Protein AF-A0A972L9B5-F1 (afdb_monomer)

Secondary structure (DSSP, 8-state):
-HHHHHHHHHHHHHTTEEEEEEEE-SS-EEEEEEESSTTHHHHHHHHHHHHHHHHHHHHHT--S-SSSSS-------HHHHHHHHHHHHHHHHHTTS-SSGGG-TTBSHHHHHTT---SSB-TT-THHHH-S-HHHHHHSPP-HHHHHHHHHHHHHS--

Sequence (159 aa):
FLQYKTWLKEYSKKFGLKIWAYCFMRNHVHFVCVPQSEDSLARTFNTLHMRYSQYFNRKKGAVGHLWQGRFFSCPLDEAHLYSAIRYVEKNPVSAKIVRSPENYKWSSAKGHIHKISDPVLSKDCYLTKRIEDWRGYLMEKEDERLVNDIRKNSLTGRP

Foldseek 3Di:
DVVLLVLLLVLLVVLAKAWAKKADDPQDIATDIDHPDPCSQVRSCVVSLVVVQVVVCVVVVHDDHPHPDDFADDDDDPVLSLLRRLCRQCVCCVVVVDVASLVRPRICLVCLQVVNDDSRHDPPNCVSVVCPHSRVSSVDDHDPVSSVVSVVCRVPNYD

Structure (mmCIF, N/CA/C/O backbone):
data_AF-A0A972L9B5-F1
#
_entry.id   AF-A0A972L9B5-F1
#
loop_
_atom_site.group_PDB
_atom_site.id
_atom_site.type_symbol
_atom_site.label_atom_id
_atom_site.label_alt_id
_atom_site.label_comp_id
_atom_site.label_asym_id
_atom_site.label_entity_id
_atom_site.label_seq_id
_atom_site.pdbx_PDB_ins_code
_atom_site.Cartn_x
_atom_site.Cartn_y
_atom_site.Cartn_z
_atom_site.occupancy
_atom_site.B_iso_or_equiv
_atom_site.auth_seq_id
_atom_site.auth_comp_id
_atom_site.auth_asym_id
_atom_site.auth_atom_id
_atom_site.pdbx_PDB_model_num
ATOM 1 N N . PHE A 1 1 ? -0.400 9.326 10.896 1.00 93.88 1 PHE A N 1
ATOM 2 C CA . PHE A 1 1 ? -0.512 7.963 10.348 1.00 93.88 1 PHE A CA 1
ATOM 3 C C . PHE A 1 1 ? 0.264 6.879 11.110 1.00 93.88 1 PHE A C 1
ATOM 5 O O . PHE A 1 1 ? 0.050 5.728 10.773 1.00 93.88 1 PHE A O 1
ATOM 12 N N . LEU A 1 2 ? 1.083 7.157 12.149 1.00 95.50 2 LEU A N 1
ATOM 13 C CA . LEU A 1 2 ? 1.772 6.080 12.904 1.00 95.50 2 LEU A CA 1
ATOM 14 C C . LEU A 1 2 ? 0.805 4.991 13.391 1.00 95.50 2 LEU A C 1
ATOM 16 O O . LEU A 1 2 ? 0.961 3.833 13.027 1.00 95.50 2 LEU A O 1
ATOM 20 N N . GLN A 1 3 ? -0.244 5.385 14.120 1.00 97.19 3 GLN A N 1
ATOM 21 C CA . GLN A 1 3 ? -1.255 4.448 14.617 1.00 97.19 3 GLN A CA 1
ATOM 22 C C . GLN A 1 3 ? -1.956 3.679 13.487 1.00 97.19 3 GLN A C 1
ATOM 24 O O . GLN A 1 3 ? -2.183 2.480 13.605 1.00 97.19 3 GLN A O 1
ATOM 29 N N . TYR A 1 4 ? -2.259 4.365 12.379 1.00 97.50 4 TYR A N 1
ATOM 30 C CA . TYR A 1 4 ? -2.861 3.746 11.199 1.00 97.50 4 TYR A CA 1
ATOM 31 C C . TYR A 1 4 ? -1.949 2.652 10.627 1.00 97.50 4 TYR A C 1
ATOM 33 O O . TYR A 1 4 ? -2.410 1.547 10.382 1.00 97.50 4 TYR A O 1
ATOM 41 N N . LYS A 1 5 ? -0.643 2.925 10.490 1.00 97.44 5 LYS A N 1
ATOM 42 C CA . LYS A 1 5 ? 0.348 1.953 10.005 1.00 97.44 5 LYS A CA 1
ATOM 43 C C . LYS A 1 5 ? 0.479 0.748 10.945 1.00 97.44 5 LYS A C 1
ATOM 45 O O . LYS A 1 5 ? 0.548 -0.384 10.472 1.00 97.44 5 LYS A O 1
ATOM 50 N N . THR A 1 6 ? 0.478 0.977 12.260 1.00 98.06 6 THR A N 1
ATOM 51 C CA . THR A 1 6 ? 0.514 -0.098 13.268 1.00 98.06 6 THR A CA 1
ATOM 52 C C . THR A 1 6 ? -0.682 -1.035 13.128 1.00 98.06 6 THR A C 1
ATOM 54 O O . THR A 1 6 ? -0.505 -2.248 13.049 1.00 98.06 6 THR A O 1
ATOM 57 N N . TRP A 1 7 ? -1.892 -0.485 13.037 1.00 98.50 7 TRP A N 1
ATOM 58 C CA . TRP A 1 7 ? -3.099 -1.295 12.880 1.00 98.50 7 TRP A CA 1
ATOM 59 C C . TRP A 1 7 ? -3.241 -1.911 11.498 1.00 98.50 7 TRP A C 1
ATOM 61 O O . TRP A 1 7 ? -3.760 -3.016 11.386 1.00 98.50 7 TRP A O 1
ATOM 71 N N . LEU A 1 8 ? -2.743 -1.252 10.452 1.00 98.44 8 LEU A N 1
ATOM 72 C CA . LEU A 1 8 ? -2.675 -1.846 9.124 1.00 98.44 8 LEU A CA 1
ATOM 73 C C . LEU A 1 8 ? -1.853 -3.132 9.164 1.00 98.44 8 LEU A C 1
ATOM 75 O O . LEU A 1 8 ? -2.347 -4.154 8.714 1.00 98.44 8 LEU A O 1
ATOM 79 N N . LYS A 1 9 ? -0.654 -3.102 9.761 1.00 98.25 9 LYS A N 1
ATOM 80 C CA . LYS A 1 9 ? 0.180 -4.299 9.952 1.00 98.25 9 LYS A CA 1
ATOM 81 C C . LYS A 1 9 ? -0.561 -5.401 10.714 1.00 98.25 9 LYS A C 1
ATOM 83 O O . LYS A 1 9 ? -0.491 -6.571 10.347 1.00 98.25 9 LYS A O 1
ATOM 88 N N . GLU A 1 10 ? -1.221 -5.038 11.810 1.00 98.56 10 GLU A N 1
ATOM 89 C CA . GLU A 1 10 ? -1.939 -5.988 12.662 1.00 98.56 10 GLU A CA 1
ATOM 90 C C . GLU A 1 10 ? -3.090 -6.661 11.905 1.00 98.56 10 GLU A C 1
ATOM 92 O O . GLU A 1 10 ? -3.173 -7.889 11.861 1.00 98.56 10 GLU A O 1
ATOM 97 N N . TYR A 1 11 ? -3.959 -5.869 11.276 1.00 98.62 11 TYR A N 1
ATOM 98 C CA . TYR A 1 11 ? -5.167 -6.369 10.625 1.00 98.62 11 TYR A CA 1
ATOM 99 C C . TYR A 1 11 ? -4.911 -6.956 9.241 1.00 98.62 11 TYR A C 1
ATOM 101 O O . TYR A 1 11 ? -5.646 -7.854 8.834 1.00 98.62 11 TYR A O 1
ATOM 109 N N . SER A 1 12 ? -3.871 -6.520 8.527 1.00 98.38 12 SER A N 1
ATOM 110 C CA . SER A 1 12 ? -3.461 -7.178 7.286 1.00 98.38 12 SER A CA 1
ATOM 111 C C . SER A 1 12 ? -2.970 -8.595 7.581 1.00 98.38 12 SER A C 1
ATOM 113 O O . SER A 1 12 ? -3.447 -9.550 6.977 1.00 98.38 12 SER A O 1
ATOM 115 N N . LYS A 1 13 ? -2.136 -8.771 8.616 1.00 98.19 13 LYS A N 1
ATOM 116 C CA . LYS A 1 13 ? -1.700 -10.098 9.069 1.00 98.19 13 LYS A CA 1
ATOM 117 C C . LYS A 1 13 ? -2.864 -10.943 9.588 1.00 98.19 13 LYS A C 1
ATOM 119 O O . LYS A 1 13 ? -2.967 -12.112 9.236 1.00 98.19 13 LYS A O 1
ATOM 124 N N . LYS A 1 14 ? -3.734 -10.369 10.426 1.00 98.50 14 LYS A N 1
ATOM 125 C CA . LYS A 1 14 ? -4.852 -11.090 11.058 1.00 98.50 14 LYS A CA 1
ATOM 126 C C . LYS A 1 14 ? -5.839 -11.676 10.045 1.00 98.50 14 LYS A C 1
ATOM 128 O O . LYS A 1 14 ? -6.393 -12.739 10.302 1.00 98.50 14 LYS A O 1
ATOM 133 N N . PHE A 1 15 ? -6.083 -10.976 8.940 1.00 98.62 15 PHE A N 1
ATOM 134 C CA . PHE A 1 15 ? -7.100 -11.356 7.956 1.00 98.62 15 PHE A CA 1
ATOM 135 C C . PHE A 1 15 ? -6.516 -11.810 6.611 1.00 98.62 15 PHE A C 1
ATOM 137 O O . PHE A 1 15 ? -7.259 -11.941 5.645 1.00 98.62 15 PHE A O 1
ATOM 144 N N . GLY A 1 16 ? -5.205 -12.062 6.545 1.00 98.31 16 GLY A N 1
ATOM 145 C CA . GLY A 1 16 ? -4.562 -12.619 5.355 1.00 98.31 16 GLY A CA 1
ATOM 146 C C . GLY A 1 16 ? -4.515 -11.662 4.163 1.00 98.31 16 GLY A C 1
ATOM 147 O O . GLY A 1 16 ? -4.758 -12.064 3.032 1.00 98.31 16 GLY A O 1
ATOM 148 N N . LEU A 1 17 ? -4.219 -10.382 4.391 1.00 98.62 17 LEU A N 1
ATOM 149 C CA . LEU A 1 17 ? -4.020 -9.403 3.326 1.00 98.62 17 LEU A CA 1
ATOM 150 C C . LEU A 1 17 ? -2.533 -9.074 3.185 1.00 98.62 17 LEU A C 1
ATOM 152 O O . LEU A 1 17 ? -1.931 -8.452 4.062 1.00 98.62 17 LEU A O 1
ATO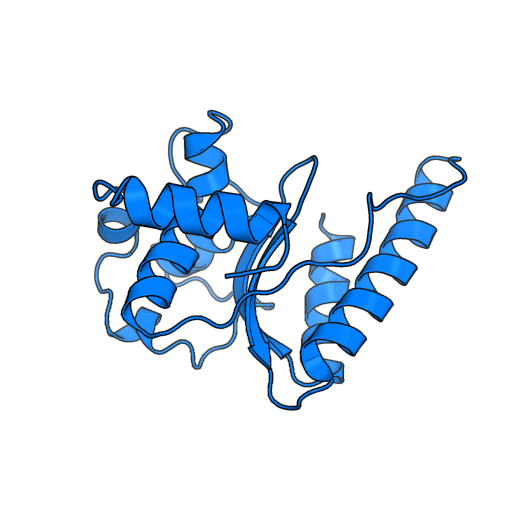M 156 N N . LYS A 1 18 ? -1.928 -9.453 2.061 1.00 98.44 18 LYS A N 1
ATOM 157 C CA . LYS A 1 18 ? -0.550 -9.066 1.745 1.00 98.44 18 LYS A CA 1
ATOM 158 C C . LYS A 1 18 ? -0.551 -7.664 1.153 1.00 98.44 18 LYS A C 1
ATOM 160 O O . LYS A 1 18 ? -1.337 -7.378 0.254 1.00 98.44 18 LYS A O 1
ATOM 165 N N . ILE A 1 19 ? 0.332 -6.795 1.636 1.00 98.38 19 ILE A N 1
ATOM 166 C CA . ILE A 1 19 ? 0.476 -5.426 1.127 1.00 98.38 19 ILE A CA 1
ATOM 167 C C . ILE A 1 19 ? 1.733 -5.359 0.266 1.00 98.38 19 ILE A C 1
ATOM 169 O O . ILE A 1 19 ? 2.821 -5.661 0.749 1.00 98.38 19 ILE A O 1
ATOM 173 N N . TRP A 1 20 ? 1.586 -4.977 -0.999 1.00 98.25 20 TRP A N 1
ATOM 174 C CA . TRP A 1 20 ? 2.700 -4.827 -1.938 1.00 98.25 20 TRP A CA 1
ATOM 175 C C . TRP A 1 20 ? 3.121 -3.375 -2.121 1.00 98.25 20 TRP A C 1
ATOM 177 O O . TRP A 1 20 ? 4.305 -3.123 -2.270 1.00 98.25 20 TRP A O 1
ATOM 187 N N . ALA A 1 21 ? 2.194 -2.422 -2.048 1.00 98.31 21 ALA A N 1
ATOM 188 C CA . ALA A 1 21 ? 2.507 -0.996 -2.000 1.00 98.31 21 ALA A CA 1
ATOM 189 C C . ALA A 1 21 ? 1.425 -0.243 -1.220 1.00 98.31 21 ALA A C 1
ATOM 191 O O . ALA A 1 21 ? 0.280 -0.697 -1.136 1.00 98.31 21 ALA A O 1
ATOM 192 N N . TYR A 1 22 ? 1.770 0.907 -0.647 1.00 98.44 22 TYR A N 1
ATOM 193 C CA . TYR A 1 22 ? 0.811 1.794 0.003 1.00 98.44 22 TYR A CA 1
ATOM 194 C C . TYR A 1 22 ? 1.252 3.260 -0.070 1.00 98.44 22 TYR A C 1
ATOM 196 O O . TYR A 1 22 ? 2.442 3.571 -0.090 1.00 98.44 22 TYR A O 1
ATOM 204 N N . CYS A 1 23 ? 0.289 4.178 -0.007 1.00 98.12 23 CYS A N 1
ATOM 205 C CA . CYS A 1 23 ? 0.547 5.597 0.223 1.00 98.12 23 CYS A CA 1
ATOM 206 C C . CYS A 1 23 ? -0.589 6.240 1.025 1.00 98.12 23 CYS A C 1
ATOM 208 O O . CYS A 1 23 ? -1.751 6.188 0.622 1.00 98.12 23 CYS A O 1
ATOM 210 N N . PHE A 1 24 ? -0.268 6.860 2.165 1.00 97.44 24 PHE A N 1
ATOM 211 C CA . PHE A 1 24 ? -1.244 7.570 2.995 1.00 97.44 24 PHE A CA 1
ATOM 212 C C . PHE A 1 24 ? -1.191 9.068 2.726 1.00 97.44 24 PHE A C 1
ATOM 214 O O . PHE A 1 24 ? -0.317 9.767 3.237 1.00 97.44 24 PHE A O 1
ATOM 221 N N . MET A 1 25 ? -2.156 9.563 1.959 1.00 95.19 25 MET A N 1
ATOM 222 C CA . MET A 1 25 ? -2.350 10.986 1.711 1.00 95.19 25 MET A CA 1
ATOM 223 C C . MET A 1 25 ? -3.181 11.609 2.836 1.00 95.19 25 MET A C 1
ATOM 225 O O . MET A 1 25 ? -3.832 10.927 3.625 1.00 95.19 25 MET A O 1
ATOM 229 N N . ARG A 1 26 ? -3.183 12.943 2.931 1.00 89.81 26 ARG A N 1
ATOM 230 C CA . ARG A 1 26 ? -3.944 13.652 3.981 1.00 89.81 26 ARG A CA 1
ATOM 231 C C . ARG A 1 26 ? -5.460 13.457 3.872 1.00 89.81 26 ARG A C 1
ATOM 233 O O . ARG A 1 26 ? -6.140 13.551 4.885 1.00 89.81 26 ARG A O 1
ATOM 240 N N . ASN A 1 27 ? -5.963 13.223 2.664 1.00 88.19 27 ASN A N 1
ATOM 241 C CA . ASN A 1 27 ? -7.385 13.127 2.335 1.00 88.19 27 ASN A CA 1
ATOM 242 C C . ASN A 1 27 ? -7.829 11.724 1.885 1.00 88.19 27 ASN A C 1
ATOM 244 O O . ASN A 1 27 ? -9.026 11.484 1.813 1.00 88.19 27 ASN A O 1
ATOM 248 N N . HIS A 1 28 ? -6.906 10.811 1.571 1.00 91.94 28 HIS A N 1
ATOM 249 C CA . HIS A 1 28 ? -7.218 9.439 1.155 1.00 91.94 28 HIS A CA 1
ATOM 250 C C . HIS A 1 28 ? -6.007 8.513 1.348 1.00 91.94 28 HIS A C 1
ATOM 252 O O . HIS A 1 28 ? -4.902 8.964 1.641 1.00 91.94 28 HIS A O 1
ATOM 258 N N . VAL A 1 29 ? -6.203 7.208 1.187 1.00 95.50 29 VAL A N 1
ATOM 259 C CA . VAL A 1 29 ? -5.151 6.187 1.285 1.00 95.50 29 VAL A CA 1
ATOM 260 C C . VAL A 1 29 ? -5.226 5.271 0.066 1.00 95.50 29 VAL A C 1
ATOM 262 O O . VAL A 1 29 ? -6.323 4.939 -0.372 1.00 95.50 29 VAL A O 1
ATOM 265 N N . HIS A 1 30 ? -4.074 4.873 -0.469 1.00 95.94 30 HI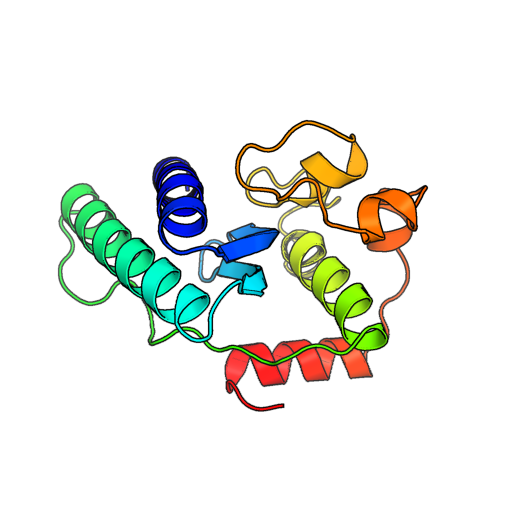S A N 1
ATOM 266 C CA . HIS A 1 30 ? -3.962 3.957 -1.607 1.00 95.94 30 HIS A CA 1
ATOM 267 C C . HIS A 1 30 ? -3.194 2.702 -1.224 1.00 95.94 30 HIS A C 1
ATOM 269 O O . HIS A 1 30 ? -2.237 2.782 -0.448 1.00 95.94 30 HIS A O 1
ATOM 275 N N . PHE A 1 31 ? -3.579 1.568 -1.808 1.00 97.50 31 PHE A N 1
ATOM 276 C CA . PHE A 1 31 ? -2.942 0.277 -1.578 1.00 97.50 31 PHE A CA 1
ATOM 277 C 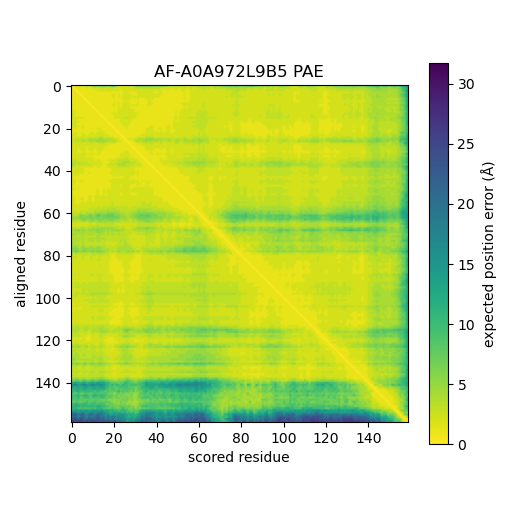C . PHE A 1 31 ? -2.897 -0.569 -2.845 1.00 97.50 31 PHE A C 1
ATOM 279 O O . PHE A 1 31 ? -3.843 -0.572 -3.626 1.00 97.50 31 PHE A O 1
ATOM 286 N N . VAL A 1 32 ? -1.833 -1.357 -2.976 1.00 97.81 32 VAL A N 1
ATOM 287 C CA . VAL A 1 32 ? -1.787 -2.538 -3.841 1.00 97.81 32 VAL A CA 1
ATOM 288 C C . VAL A 1 32 ? -1.659 -3.751 -2.931 1.00 97.81 32 VAL A C 1
ATOM 290 O O . VAL A 1 32 ? -0.756 -3.806 -2.088 1.00 97.81 32 VAL A O 1
ATOM 293 N N . CYS A 1 33 ? -2.589 -4.696 -3.049 1.00 97.50 33 CYS A N 1
ATOM 294 C CA . CYS A 1 33 ? -2.707 -5.822 -2.128 1.00 97.50 33 CYS A CA 1
ATOM 295 C C . CYS A 1 33 ? -2.933 -7.144 -2.856 1.00 97.50 33 CYS A C 1
ATOM 297 O O . CYS A 1 33 ? -3.502 -7.167 -3.943 1.00 97.50 33 CYS A O 1
ATOM 299 N N . VAL A 1 34 ? -2.573 -8.238 -2.188 1.00 97.94 34 VAL A N 1
ATOM 300 C CA . VAL A 1 34 ? -2.921 -9.601 -2.596 1.00 97.94 34 VAL A CA 1
ATOM 301 C C . VAL A 1 34 ? -3.730 -10.252 -1.468 1.00 97.94 34 VAL A C 1
ATOM 303 O O . VAL A 1 34 ? -3.162 -10.547 -0.409 1.00 97.94 34 VAL A O 1
ATOM 306 N N . PRO A 1 35 ? -5.055 -10.421 -1.636 1.00 97.81 35 PRO A N 1
ATOM 307 C CA . PRO A 1 35 ? -5.885 -11.115 -0.658 1.00 97.81 35 PRO A CA 1
ATOM 308 C C . PRO A 1 35 ? -5.582 -12.619 -0.663 1.00 97.81 35 PRO A C 1
ATOM 310 O O . PRO A 1 35 ? -5.389 -13.210 -1.722 1.00 97.81 35 PRO A O 1
ATOM 313 N N . GLN A 1 36 ? -5.525 -13.242 0.516 1.00 97.88 36 GLN A N 1
ATOM 314 C CA . GLN A 1 36 ? -5.371 -14.698 0.649 1.00 97.88 36 GLN A CA 1
ATOM 315 C C . GLN A 1 36 ? -6.721 -15.427 0.712 1.00 97.88 36 GLN A C 1
ATOM 317 O O . GLN A 1 36 ? -6.762 -16.644 0.554 1.00 97.88 36 GLN A O 1
ATOM 322 N N . SER A 1 37 ? -7.808 -14.690 0.934 1.00 97.56 37 SER A N 1
ATOM 323 C CA . SER A 1 37 ? -9.192 -15.155 0.888 1.00 97.56 37 SER A CA 1
ATOM 324 C C . SER A 1 37 ? -10.107 -14.046 0.356 1.00 97.56 37 SER A C 1
ATOM 326 O O . SER A 1 37 ? -9.749 -12.866 0.367 1.00 97.56 37 SER A O 1
ATOM 328 N N . GLU A 1 38 ? -11.307 -14.407 -0.100 1.00 96.06 38 GLU A N 1
ATOM 329 C CA . GLU A 1 38 ? -12.282 -13.463 -0.677 1.00 96.06 38 GLU A CA 1
ATOM 330 C C . GLU A 1 38 ? -12.647 -12.312 0.282 1.00 96.06 38 GLU A C 1
ATOM 332 O O . GLU A 1 38 ? -12.896 -11.181 -0.136 1.00 96.06 38 GLU A O 1
ATOM 337 N N . ASP A 1 39 ? -12.618 -12.574 1.590 1.00 97.19 39 ASP A N 1
ATOM 338 C CA . ASP A 1 39 ? -12.965 -11.639 2.658 1.00 97.19 39 ASP A CA 1
ATOM 339 C C . ASP A 1 39 ? -11.773 -10.827 3.205 1.00 97.19 39 ASP A C 1
ATOM 341 O O . ASP A 1 39 ? -11.995 -9.911 4.007 1.00 97.19 39 ASP A O 1
ATOM 345 N N . SER A 1 40 ? -10.526 -11.101 2.784 1.00 98.25 40 SER A N 1
ATOM 346 C CA . SER A 1 40 ? -9.322 -10.459 3.349 1.00 98.25 40 SER A CA 1
ATOM 347 C C . SER A 1 40 ? -9.387 -8.930 3.276 1.00 98.25 40 SER A C 1
ATOM 349 O O . SER A 1 40 ? -9.193 -8.247 4.283 1.00 98.25 40 SER A O 1
ATOM 351 N N . LEU A 1 41 ? -9.718 -8.378 2.101 1.00 97.25 41 LEU A N 1
ATOM 352 C CA . LEU A 1 41 ? -9.840 -6.928 1.893 1.00 97.25 41 LEU A CA 1
ATOM 353 C C . LEU A 1 41 ? -10.908 -6.324 2.809 1.00 97.25 41 LEU A C 1
ATOM 355 O O . LEU A 1 41 ? -10.645 -5.366 3.543 1.00 97.25 41 LEU A O 1
ATOM 359 N N . ALA A 1 42 ? -12.108 -6.910 2.789 1.00 96.81 42 ALA A N 1
ATOM 360 C CA . ALA A 1 42 ? -13.251 -6.408 3.535 1.00 96.81 42 ALA A CA 1
ATOM 361 C C . ALA A 1 42 ? -12.985 -6.406 5.043 1.00 96.81 42 ALA A C 1
ATOM 363 O O . ALA A 1 42 ? -13.218 -5.395 5.707 1.00 96.81 42 ALA A O 1
ATOM 364 N N . ARG A 1 43 ? -12.441 -7.499 5.587 1.00 98.19 43 ARG A N 1
ATOM 365 C CA . ARG A 1 43 ? -12.169 -7.625 7.025 1.00 98.19 43 ARG A CA 1
ATOM 366 C C . ARG A 1 43 ? -11.023 -6.740 7.486 1.00 98.19 43 ARG A C 1
ATOM 368 O O . ARG A 1 43 ? -11.157 -6.101 8.535 1.00 98.19 43 ARG A O 1
ATOM 375 N N . THR A 1 44 ? -9.936 -6.646 6.714 1.00 98.56 44 THR A N 1
ATOM 376 C CA . THR A 1 44 ? -8.822 -5.746 7.039 1.00 98.56 44 THR A CA 1
ATOM 377 C C . THR A 1 44 ? -9.283 -4.299 7.065 1.00 98.56 44 THR A C 1
ATOM 379 O O . THR A 1 44 ? -9.121 -3.638 8.094 1.00 98.56 44 THR A O 1
ATOM 382 N N . PHE A 1 45 ? -9.889 -3.802 5.985 1.00 97.81 45 PHE A N 1
ATOM 383 C CA . PHE A 1 45 ? -10.215 -2.381 5.893 1.00 97.81 45 PHE A CA 1
ATOM 384 C C . PHE A 1 45 ? -11.409 -1.978 6.752 1.00 97.81 45 PHE A C 1
ATOM 386 O O . PHE A 1 45 ? -11.354 -0.903 7.342 1.00 97.81 45 PHE A O 1
ATOM 393 N N . ASN A 1 46 ? -12.432 -2.824 6.924 1.00 96.81 46 ASN A N 1
ATOM 394 C CA . ASN A 1 46 ? -13.527 -2.534 7.857 1.00 96.81 46 ASN A CA 1
ATOM 395 C C . ASN A 1 46 ? -12.982 -2.348 9.283 1.00 96.81 46 ASN A C 1
ATOM 397 O O . ASN A 1 46 ? -13.154 -1.288 9.890 1.00 96.81 46 ASN A O 1
ATOM 401 N N . THR A 1 47 ? -12.215 -3.327 9.775 1.00 98.06 47 THR A N 1
ATOM 402 C CA . THR A 1 47 ? -11.648 -3.277 11.130 1.00 98.06 47 THR A CA 1
ATOM 403 C C . THR A 1 47 ? -10.706 -2.086 11.305 1.00 98.06 47 THR A C 1
ATOM 405 O O . THR A 1 47 ? -10.830 -1.332 12.274 1.00 98.06 47 THR A O 1
ATOM 408 N N . LEU A 1 48 ? -9.786 -1.881 10.356 1.00 98.19 48 LEU A N 1
ATOM 409 C CA . LEU A 1 48 ? -8.815 -0.789 10.388 1.00 98.19 48 LEU A CA 1
ATOM 410 C C . LEU A 1 48 ? -9.496 0.582 10.382 1.00 98.19 48 LEU A C 1
ATOM 412 O O . LEU A 1 48 ? -9.186 1.434 11.216 1.00 98.19 48 LEU A O 1
ATOM 416 N N . HIS A 1 49 ? -10.426 0.803 9.453 1.00 97.31 49 HIS A N 1
ATOM 417 C CA . HIS A 1 49 ? -11.086 2.093 9.273 1.00 97.31 49 HIS A CA 1
ATOM 418 C C . HIS A 1 49 ? -12.018 2.417 10.436 1.00 97.31 49 HIS A C 1
ATOM 420 O O . HIS A 1 49 ? -12.016 3.562 10.896 1.00 97.31 49 HIS A O 1
ATOM 426 N N . MET A 1 50 ? -12.742 1.427 10.968 1.00 96.62 50 MET A N 1
ATOM 427 C CA . MET A 1 50 ? -13.560 1.583 12.172 1.00 96.62 50 MET A CA 1
ATOM 428 C C . MET A 1 50 ? -12.698 2.006 13.368 1.00 96.62 50 MET A C 1
ATOM 430 O O . MET A 1 50 ? -12.948 3.051 13.975 1.00 96.62 50 MET A O 1
ATOM 434 N N . ARG A 1 51 ? -11.642 1.240 13.678 1.00 97.75 51 ARG A N 1
ATOM 435 C CA . ARG A 1 51 ? -10.747 1.528 14.812 1.00 97.75 51 ARG A CA 1
ATOM 436 C C . ARG A 1 51 ? -10.057 2.881 14.666 1.00 97.75 51 ARG A C 1
ATOM 438 O O . ARG A 1 51 ? -9.976 3.641 15.632 1.00 97.75 51 ARG A O 1
ATOM 445 N N . TYR A 1 52 ? -9.606 3.218 13.459 1.00 97.50 52 TYR A N 1
ATOM 446 C CA . TYR A 1 52 ? -8.972 4.506 13.204 1.00 97.50 52 TYR A CA 1
ATOM 447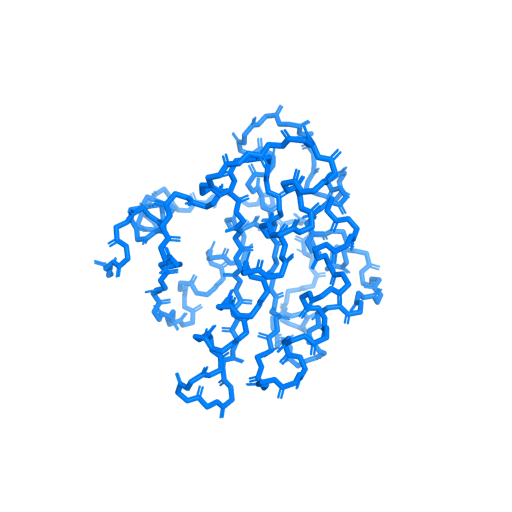 C C . TYR A 1 52 ? -9.936 5.687 13.303 1.00 97.50 52 TYR A C 1
ATOM 449 O O . TYR A 1 52 ? -9.546 6.718 13.846 1.00 97.50 52 TYR A O 1
ATOM 457 N N . SER A 1 53 ? -11.191 5.532 12.870 1.00 96.69 53 SER A N 1
ATOM 458 C CA . SER A 1 53 ? -12.220 6.570 13.032 1.00 96.69 53 SER A CA 1
ATOM 459 C C . SER A 1 53 ? -12.463 6.877 14.505 1.00 96.69 53 SER A C 1
ATOM 461 O O . SER A 1 53 ? -12.392 8.033 14.908 1.00 96.69 53 SER A O 1
ATOM 463 N N . GLN A 1 54 ? -12.652 5.841 15.328 1.00 96.88 54 GLN A N 1
ATOM 464 C CA . GLN A 1 54 ? -12.837 5.990 16.776 1.00 96.88 54 GLN A CA 1
ATOM 465 C C . GLN A 1 54 ? -11.635 6.685 17.432 1.00 96.88 54 GLN A C 1
ATOM 467 O O . GLN A 1 54 ? -11.798 7.636 18.196 1.00 96.88 54 GLN A O 1
ATOM 472 N N . TYR A 1 55 ? -10.418 6.243 17.098 1.00 97.38 55 TYR A N 1
ATOM 473 C CA . TYR A 1 55 ? -9.181 6.846 17.595 1.00 97.38 55 TYR A CA 1
ATOM 474 C C . TYR A 1 55 ? -9.041 8.317 17.205 1.00 97.38 55 TYR A C 1
ATOM 476 O O . TYR A 1 55 ? -8.728 9.157 18.050 1.00 97.38 55 TYR A O 1
ATOM 484 N N . PHE A 1 56 ? -9.255 8.631 15.928 1.00 96.31 56 PHE A N 1
ATOM 485 C CA . PHE A 1 56 ? -9.110 9.980 15.402 1.00 96.31 56 PHE A CA 1
ATOM 486 C C . PHE A 1 56 ? -10.140 10.924 16.019 1.00 96.31 56 PHE A C 1
ATOM 488 O O . PHE A 1 56 ? -9.759 11.979 16.520 1.00 96.31 56 PHE A O 1
ATOM 495 N N . ASN A 1 57 ? -11.408 10.511 16.055 1.00 97.12 57 ASN A N 1
ATOM 496 C CA . ASN A 1 57 ? -12.504 11.284 16.628 1.00 97.12 57 ASN A CA 1
ATOM 497 C C . ASN A 1 57 ? -12.263 11.574 18.110 1.00 97.12 57 ASN A C 1
ATOM 499 O O . ASN A 1 57 ? -12.272 12.737 18.508 1.00 97.12 57 ASN A O 1
ATOM 503 N N . ARG A 1 58 ? -11.902 10.554 18.906 1.00 97.00 58 ARG A N 1
ATOM 504 C CA . ARG A 1 58 ? -11.544 10.738 20.322 1.00 97.00 58 ARG A CA 1
ATOM 505 C C . ARG A 1 58 ? -10.376 11.708 20.495 1.00 97.00 58 ARG A C 1
ATOM 507 O O . ARG A 1 58 ? -10.416 12.568 21.365 1.00 97.00 58 ARG A O 1
ATOM 514 N N . LYS A 1 59 ? -9.337 11.593 19.662 1.00 96.00 59 LYS A N 1
ATOM 515 C CA . LYS A 1 59 ? -8.156 12.468 19.724 1.00 96.00 59 LYS A CA 1
ATOM 516 C C . LYS A 1 59 ? -8.454 13.910 19.303 1.00 96.00 59 LYS A C 1
ATOM 518 O O . LYS A 1 59 ? -7.735 14.819 19.708 1.00 96.00 59 LYS A O 1
ATOM 523 N N . LYS A 1 60 ? -9.455 14.116 18.449 1.00 95.50 60 LYS A N 1
ATOM 524 C CA . LYS A 1 60 ? -9.827 15.425 17.902 1.00 95.50 60 LYS A CA 1
ATOM 525 C C . LYS A 1 60 ? -11.030 16.066 18.589 1.00 95.50 60 LYS A C 1
ATOM 527 O O . LYS A 1 60 ? -11.353 17.191 18.234 1.00 95.50 60 LYS A O 1
ATOM 532 N N . GLY A 1 61 ? -11.676 15.377 19.532 1.00 96.06 61 GLY A N 1
ATOM 533 C CA . GLY A 1 61 ? -12.960 15.817 20.086 1.00 96.06 61 GLY A CA 1
ATOM 534 C C . GLY A 1 61 ? -14.051 15.930 19.015 1.00 96.06 61 GLY A C 1
ATOM 535 O O . GLY A 1 61 ? -14.968 16.727 19.158 1.00 96.06 61 GLY A O 1
ATOM 536 N N . ALA A 1 62 ? -13.917 15.183 17.916 1.00 95.12 62 ALA A N 1
ATOM 537 C CA . ALA A 1 62 ? -14.833 15.226 16.783 1.00 95.12 62 ALA A CA 1
ATOM 538 C C . ALA A 1 62 ? -15.861 14.092 16.869 1.00 95.12 62 ALA A C 1
ATOM 540 O O . ALA A 1 62 ? -15.608 13.050 17.477 1.00 95.12 62 ALA A O 1
ATOM 541 N N . VAL A 1 63 ? -17.000 14.277 16.207 1.00 91.12 63 VAL A N 1
ATOM 542 C CA . VAL A 1 63 ? -18.063 13.276 16.058 1.00 91.12 63 VAL A CA 1
ATOM 543 C C . VAL A 1 63 ? -18.404 13.100 14.577 1.00 91.12 63 VAL A C 1
ATOM 545 O O . VAL A 1 63 ? -18.112 13.973 13.763 1.00 91.12 63 VAL A O 1
ATOM 548 N N . GLY A 1 64 ? -19.009 11.967 14.218 1.00 91.12 64 GLY A N 1
ATOM 549 C CA . GLY A 1 64 ? -19.392 11.659 12.836 1.00 91.12 64 GLY A CA 1
ATOM 550 C C . GLY A 1 64 ? -18.363 10.833 12.053 1.00 91.12 64 GLY A C 1
ATOM 551 O O . GLY A 1 64 ? -17.450 10.222 12.620 1.00 91.12 64 GLY A O 1
ATOM 552 N N . HIS A 1 65 ? -18.558 10.761 10.736 1.00 91.75 65 HIS A N 1
ATOM 553 C CA . HIS A 1 65 ? -17.782 9.902 9.841 1.00 91.75 65 HIS A CA 1
ATOM 554 C C . HIS A 1 65 ? -16.414 10.503 9.500 1.00 91.75 65 HIS A C 1
ATOM 556 O O . HIS A 1 65 ? -16.325 11.628 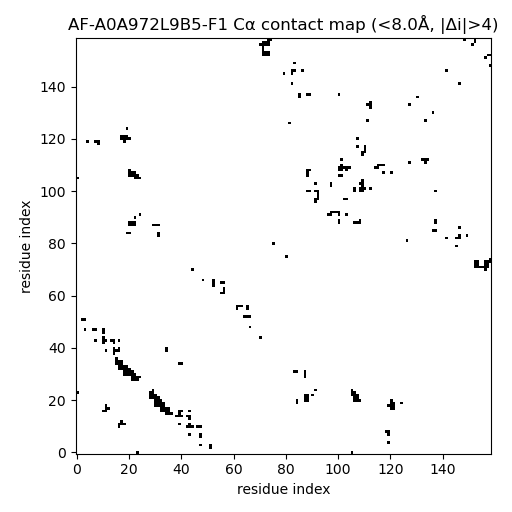9.018 1.00 91.75 65 HIS A O 1
ATOM 562 N N . LEU A 1 66 ? -15.347 9.719 9.693 1.00 93.69 66 LEU A N 1
ATOM 563 C CA . LEU A 1 66 ? -14.001 10.089 9.239 1.00 93.69 66 LEU A CA 1
ATOM 564 C C . LEU A 1 66 ? -13.786 9.785 7.749 1.00 93.69 66 LEU A C 1
ATOM 566 O O . LEU A 1 66 ? -13.127 10.546 7.046 1.00 93.69 66 LEU A O 1
ATOM 570 N N . TRP A 1 67 ? -14.296 8.645 7.281 1.00 93.69 67 TRP A N 1
ATOM 571 C CA . TRP A 1 67 ? -14.133 8.186 5.902 1.00 93.69 67 TRP A CA 1
ATOM 572 C C . TRP A 1 67 ? -15.344 8.584 5.068 1.00 93.69 67 TRP A C 1
ATOM 574 O O . TRP A 1 67 ? -16.475 8.447 5.529 1.00 93.69 67 TRP A O 1
ATOM 584 N N . GLN A 1 68 ? -15.107 9.017 3.827 1.00 88.19 68 GLN A N 1
ATOM 585 C CA . GLN A 1 68 ? -16.174 9.408 2.895 1.00 88.19 68 GLN A CA 1
ATOM 586 C C . GLN A 1 68 ? -17.093 8.240 2.503 1.00 88.19 68 GLN A C 1
ATOM 588 O O . GLN A 1 68 ? -18.225 8.465 2.090 1.00 88.19 68 GLN A O 1
ATOM 593 N N . GLY A 1 69 ? -16.626 6.996 2.631 1.00 87.75 69 GLY A N 1
ATOM 594 C CA . GLY A 1 69 ? -17.409 5.814 2.296 1.00 87.75 69 GLY A CA 1
ATOM 595 C C . GLY A 1 69 ? -16.632 4.514 2.477 1.00 87.75 69 GLY A C 1
ATOM 596 O O . GLY A 1 69 ? -15.599 4.467 3.154 1.00 87.75 69 GLY A O 1
ATOM 597 N N . ARG A 1 70 ? -17.149 3.444 1.862 1.00 87.50 70 ARG A N 1
ATOM 598 C CA . ARG A 1 70 ? -16.445 2.157 1.754 1.00 87.50 70 ARG A CA 1
ATOM 599 C C . ARG A 1 70 ? -15.202 2.309 0.871 1.00 87.50 70 ARG A C 1
ATOM 601 O O . ARG A 1 70 ? -15.119 3.235 0.071 1.00 87.50 70 ARG A O 1
ATOM 608 N N . PHE A 1 71 ? -14.245 1.392 1.017 1.00 89.62 71 PHE A N 1
ATOM 609 C CA . PHE A 1 71 ? -13.129 1.327 0.076 1.00 89.62 71 PHE A CA 1
ATOM 610 C C . PHE A 1 71 ? -13.634 0.924 -1.314 1.00 89.62 71 PHE A C 1
ATOM 612 O O . PHE A 1 71 ? -14.641 0.225 -1.447 1.00 89.62 71 PHE A O 1
ATOM 619 N N . PHE A 1 72 ? -12.886 1.338 -2.327 1.00 89.19 72 PHE A N 1
ATOM 620 C CA . PHE A 1 72 ? -13.042 0.898 -3.704 1.00 89.19 72 PHE A CA 1
ATOM 621 C C . PHE A 1 72 ? -11.890 -0.046 -4.052 1.00 89.19 72 PHE A C 1
ATOM 623 O O . PHE A 1 72 ? -10.775 0.128 -3.558 1.00 89.19 72 PHE A O 1
ATOM 630 N N . SER A 1 73 ? -12.158 -1.060 -4.871 1.00 90.44 73 SER A N 1
ATOM 631 C CA . SER A 1 73 ? -11.152 -2.034 -5.301 1.00 90.44 73 SER A CA 1
ATOM 632 C C . SER A 1 73 ? -11.381 -2.431 -6.750 1.00 90.44 73 SER A C 1
ATOM 634 O O . SER A 1 73 ? -12.522 -2.641 -7.151 1.00 90.44 73 SER A O 1
ATOM 636 N N . CYS A 1 74 ? -10.293 -2.591 -7.497 1.00 90.06 74 CYS A N 1
ATOM 637 C CA . CYS A 1 74 ? -10.286 -3.104 -8.860 1.00 90.06 74 CYS A CA 1
ATOM 638 C C . CYS A 1 74 ? -9.258 -4.244 -8.937 1.00 90.06 74 CYS A C 1
ATOM 640 O O . CYS A 1 74 ? -8.143 -4.057 -8.439 1.00 90.06 74 CYS A O 1
ATOM 642 N N . PRO A 1 75 ? -9.598 -5.415 -9.508 1.00 91.56 75 PRO A N 1
ATOM 643 C CA . PRO A 1 75 ? -8.598 -6.430 -9.819 1.00 91.56 75 PRO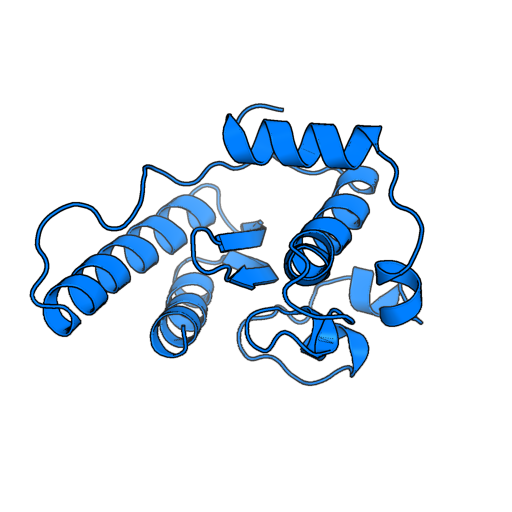 A CA 1
ATOM 644 C C . PRO A 1 75 ? -7.589 -5.875 -10.833 1.00 91.56 75 PRO A C 1
ATOM 646 O O . PRO A 1 75 ? -7.931 -5.033 -11.662 1.00 91.56 75 PRO A O 1
ATOM 649 N N . LEU A 1 76 ? -6.343 -6.332 -10.738 1.00 91.06 76 LEU A N 1
ATOM 650 C CA . LEU A 1 76 ? -5.242 -5.896 -11.592 1.00 91.06 76 LEU A CA 1
ATOM 651 C C . LEU A 1 76 ? -4.696 -7.113 -12.333 1.00 91.06 76 LEU A C 1
ATOM 653 O O . LEU A 1 76 ? -4.388 -8.124 -11.700 1.00 91.06 76 LEU A O 1
ATOM 657 N N . ASP A 1 77 ? -4.556 -7.008 -13.652 1.00 91.25 77 ASP A N 1
ATOM 658 C CA . ASP A 1 77 ? -3.671 -7.906 -14.391 1.00 91.25 77 ASP A CA 1
ATOM 659 C C . ASP A 1 77 ? -2.202 -7.486 -14.199 1.00 91.25 77 ASP A C 1
ATOM 661 O O . ASP A 1 77 ? -1.887 -6.525 -13.489 1.00 91.25 77 ASP A O 1
ATOM 665 N N . GLU A 1 78 ? -1.281 -8.212 -14.829 1.00 89.44 78 GLU A N 1
ATOM 666 C CA . GLU A 1 78 ? 0.145 -7.945 -14.673 1.00 89.44 78 GLU A CA 1
ATOM 667 C C . GLU A 1 78 ? 0.563 -6.568 -15.213 1.00 89.44 78 GLU A C 1
ATOM 669 O O . GLU A 1 78 ? 1.314 -5.866 -14.543 1.00 89.44 78 GLU A O 1
ATOM 674 N N . ALA A 1 79 ? 0.063 -6.128 -16.370 1.00 83.88 79 ALA A N 1
ATOM 675 C CA . ALA A 1 79 ? 0.433 -4.826 -16.929 1.00 83.88 79 ALA A CA 1
ATOM 676 C C . ALA A 1 79 ? -0.092 -3.666 -16.060 1.00 83.88 79 ALA A C 1
ATOM 678 O O . ALA A 1 79 ? 0.633 -2.707 -15.763 1.00 83.88 79 ALA A O 1
ATOM 679 N N . HIS A 1 80 ? -1.333 -3.779 -15.584 1.00 89.19 80 HIS A N 1
ATOM 680 C CA . HIS A 1 80 ? -1.948 -2.803 -14.691 1.00 89.19 80 HIS A CA 1
ATOM 681 C C . HIS A 1 80 ? -1.290 -2.791 -13.311 1.00 89.19 80 HIS A C 1
ATOM 683 O O . HIS A 1 80 ? -1.215 -1.734 -12.687 1.00 89.19 80 HIS A O 1
ATOM 689 N N . LEU A 1 81 ? -0.767 -3.924 -12.834 1.00 93.38 81 LEU A N 1
ATOM 690 C CA . LEU A 1 81 ? -0.092 -4.021 -11.541 1.00 93.38 81 LEU A CA 1
ATOM 691 C C . LEU A 1 81 ? 1.143 -3.115 -11.446 1.00 93.38 81 LEU A C 1
ATOM 693 O O . LEU A 1 81 ? 1.303 -2.417 -10.440 1.00 93.38 81 LEU A O 1
ATOM 697 N N . TYR A 1 82 ? 1.998 -3.105 -12.473 1.00 94.12 82 TYR A N 1
ATOM 698 C CA . TYR A 1 82 ? 3.159 -2.211 -12.506 1.00 94.12 82 TYR A CA 1
ATOM 699 C C . TYR A 1 82 ? 2.672 -0.755 -12.427 1.00 94.12 82 TYR A C 1
ATOM 701 O O . TYR A 1 82 ? 2.972 -0.024 -11.476 1.00 94.12 82 TYR A O 1
ATOM 709 N N . SER A 1 83 ? 1.793 -0.360 -13.345 1.00 93.12 83 SER A N 1
ATOM 710 C CA . SER A 1 83 ? 1.237 0.996 -13.376 1.00 93.12 83 SER A CA 1
ATOM 711 C C . SER A 1 83 ? 0.570 1.404 -12.055 1.00 93.12 83 SER A C 1
ATOM 713 O O . SER A 1 83 ? 0.778 2.523 -11.589 1.00 93.12 83 SER A O 1
ATOM 715 N N . ALA A 1 84 ? -0.150 0.497 -11.391 1.00 94.06 84 ALA A N 1
ATOM 716 C CA . ALA A 1 84 ? -0.779 0.740 -10.097 1.00 94.06 84 ALA A CA 1
ATOM 717 C C . ALA A 1 84 ? 0.248 0.981 -8.984 1.00 94.06 84 ALA A C 1
ATOM 719 O O . ALA A 1 84 ? 0.133 1.968 -8.259 1.00 94.06 84 ALA A O 1
ATOM 720 N N . ILE A 1 85 ? 1.276 0.137 -8.856 1.00 95.81 85 ILE A N 1
ATOM 721 C CA . ILE A 1 85 ? 2.338 0.337 -7.855 1.00 95.81 85 ILE A CA 1
ATOM 722 C C . ILE A 1 85 ? 3.039 1.678 -8.083 1.00 95.81 85 ILE A C 1
ATOM 724 O O . ILE A 1 85 ? 3.208 2.450 -7.136 1.00 95.81 85 ILE A O 1
ATOM 728 N N . ARG A 1 86 ? 3.380 1.988 -9.342 1.00 95.31 86 ARG A N 1
ATOM 729 C CA . ARG A 1 86 ? 3.996 3.266 -9.711 1.00 95.31 86 ARG A CA 1
ATOM 730 C C . ARG A 1 86 ? 3.105 4.438 -9.313 1.00 95.31 86 ARG A C 1
ATOM 732 O O . ARG A 1 86 ? 3.562 5.339 -8.611 1.00 95.31 86 ARG A O 1
ATOM 739 N N . TYR A 1 87 ? 1.832 4.388 -9.691 1.00 94.12 87 TYR A N 1
ATOM 740 C CA . TYR A 1 87 ? 0.853 5.419 -9.374 1.00 94.12 87 TYR A CA 1
ATOM 741 C C . TYR A 1 87 ? 0.716 5.644 -7.861 1.00 94.12 87 TYR A C 1
ATOM 743 O O . TYR A 1 87 ? 0.775 6.785 -7.395 1.00 94.12 87 TYR A O 1
ATOM 751 N N . VAL A 1 88 ? 0.565 4.565 -7.080 1.00 96.06 88 VAL A N 1
ATOM 752 C CA . VAL A 1 88 ? 0.406 4.632 -5.618 1.00 96.06 88 VAL A CA 1
ATOM 753 C C . VAL A 1 88 ? 1.599 5.328 -4.974 1.00 96.06 88 VAL A C 1
ATOM 755 O O . VAL A 1 88 ? 1.424 6.234 -4.159 1.00 96.06 88 VAL A O 1
ATOM 758 N N . GLU A 1 89 ? 2.813 4.940 -5.347 1.00 97.50 89 GLU A N 1
ATOM 759 C CA . GLU A 1 89 ? 4.030 5.437 -4.710 1.00 97.50 89 GLU A CA 1
ATOM 760 C C . GLU A 1 89 ? 4.448 6.828 -5.176 1.00 97.50 89 GLU A C 1
ATOM 762 O O . GLU A 1 89 ? 5.017 7.593 -4.391 1.00 97.50 89 GLU A O 1
ATOM 767 N N . LYS A 1 90 ? 4.128 7.174 -6.425 1.00 95.62 90 LYS A N 1
ATOM 768 C CA . LYS A 1 90 ? 4.402 8.480 -7.031 1.00 95.62 90 LYS A CA 1
ATOM 769 C C . LYS A 1 90 ? 3.345 9.529 -6.688 1.00 95.62 90 LYS A C 1
ATOM 771 O O . LYS A 1 90 ? 3.601 10.721 -6.852 1.00 95.62 90 LYS A O 1
ATOM 776 N N . ASN A 1 91 ? 2.197 9.128 -6.138 1.00 94.44 91 ASN A N 1
ATOM 777 C CA . ASN A 1 91 ? 1.091 10.026 -5.804 1.00 94.44 91 ASN A CA 1
ATOM 778 C C . ASN A 1 91 ? 1.505 11.307 -5.037 1.00 94.44 91 ASN A C 1
ATOM 780 O O . ASN A 1 91 ? 1.058 12.391 -5.422 1.00 94.44 91 ASN A O 1
ATOM 784 N N . PRO A 1 92 ? 2.408 11.261 -4.031 1.00 96.56 92 PRO A N 1
ATOM 785 C CA . PRO A 1 92 ? 2.886 12.466 -3.348 1.00 96.56 92 PRO A CA 1
ATOM 786 C C . PRO A 1 92 ? 3.643 13.446 -4.254 1.00 96.56 92 PRO A C 1
ATOM 788 O O . PRO A 1 92 ? 3.575 14.656 -4.032 1.00 96.56 92 PRO A O 1
ATOM 791 N N . VAL A 1 93 ? 4.354 12.940 -5.267 1.00 95.56 93 VAL A N 1
ATOM 792 C CA . VAL A 1 93 ? 5.051 13.752 -6.275 1.00 95.56 93 VAL A CA 1
ATOM 793 C C . VAL A 1 93 ? 4.043 14.359 -7.243 1.00 95.56 93 VAL A C 1
ATOM 795 O O . VAL A 1 93 ? 4.065 15.568 -7.465 1.00 95.56 93 VAL A O 1
ATOM 798 N N . SER 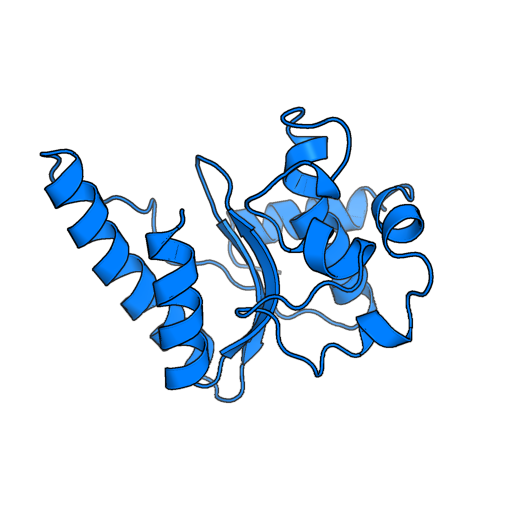A 1 94 ? 3.096 13.562 -7.748 1.00 92.25 94 SER A N 1
ATOM 799 C CA . SER A 1 94 ? 2.017 14.049 -8.620 1.00 92.25 94 SER A CA 1
ATOM 800 C C . SER A 1 94 ? 1.165 15.128 -7.938 1.00 92.25 94 SER A C 1
ATOM 802 O O . SER A 1 94 ? 0.743 16.087 -8.579 1.00 92.25 94 SER A O 1
ATOM 804 N N . ALA A 1 95 ? 0.963 15.015 -6.621 1.00 93.12 95 ALA A N 1
ATOM 805 C CA . ALA A 1 95 ? 0.282 16.007 -5.789 1.00 93.12 95 ALA A CA 1
ATOM 806 C C . ALA A 1 95 ? 1.172 17.200 -5.375 1.00 93.12 95 ALA A C 1
ATOM 808 O O . ALA A 1 95 ? 0.738 18.033 -4.579 1.00 93.12 95 ALA A O 1
ATOM 809 N N . LYS A 1 96 ? 2.412 17.286 -5.882 1.00 96.31 96 LYS A N 1
ATOM 810 C CA . LYS A 1 96 ? 3.398 18.345 -5.598 1.00 96.31 96 LYS A CA 1
ATOM 811 C C . LYS A 1 96 ? 3.734 18.512 -4.105 1.00 96.31 96 LYS A C 1
ATOM 813 O O . LYS A 1 96 ? 4.101 19.600 -3.669 1.00 96.31 96 LYS A O 1
ATOM 818 N N . ILE A 1 97 ? 3.621 17.445 -3.308 1.00 96.50 97 ILE A N 1
ATOM 819 C CA . ILE A 1 97 ? 3.931 17.457 -1.865 1.00 96.50 97 ILE A CA 1
ATOM 820 C C . ILE A 1 97 ? 5.434 17.279 -1.622 1.00 96.50 97 ILE A C 1
ATOM 822 O O . ILE A 1 97 ? 5.994 17.882 -0.710 1.00 96.50 97 ILE A O 1
ATOM 826 N N . VAL A 1 98 ? 6.088 16.442 -2.427 1.00 97.31 98 VAL A N 1
ATOM 827 C CA . VAL A 1 98 ? 7.536 16.193 -2.388 1.00 97.31 98 VAL A CA 1
ATOM 828 C C . VAL A 1 98 ? 8.093 16.156 -3.808 1.00 97.31 98 VAL A C 1
ATOM 830 O O . VAL A 1 98 ? 7.364 15.866 -4.751 1.00 97.31 98 VAL A O 1
ATOM 833 N N . ARG A 1 99 ? 9.394 16.424 -3.965 1.00 95.94 99 ARG A N 1
ATOM 834 C CA . ARG A 1 99 ? 10.076 16.344 -5.271 1.00 95.94 99 ARG A CA 1
ATOM 835 C C . ARG A 1 99 ? 10.447 14.917 -5.687 1.00 95.94 99 ARG A C 1
ATOM 837 O O . ARG A 1 99 ? 10.600 14.667 -6.874 1.00 95.94 99 ARG A O 1
ATOM 844 N N . SER A 1 100 ? 10.570 14.001 -4.726 1.00 96.50 100 SER A N 1
ATOM 845 C CA . SER A 1 100 ? 10.979 12.611 -4.972 1.00 96.50 100 SER A CA 1
ATOM 846 C C . SER A 1 100 ? 10.150 11.651 -4.107 1.00 96.50 100 SER A C 1
ATOM 848 O O . SER A 1 100 ? 9.879 12.004 -2.951 1.00 96.50 100 SER A O 1
ATOM 850 N N . PRO A 1 101 ? 9.736 10.471 -4.614 1.00 97.12 101 PRO A N 1
ATOM 851 C CA . PRO A 1 101 ? 8.853 9.544 -3.896 1.00 97.12 101 PRO A CA 1
ATOM 852 C C . PRO A 1 101 ? 9.373 9.105 -2.518 1.00 97.12 101 PRO A C 1
ATOM 854 O O . PRO A 1 101 ? 8.619 9.079 -1.545 1.00 97.12 101 PRO A O 1
ATOM 857 N N . GLU A 1 102 ? 10.671 8.824 -2.395 1.00 96.75 102 GLU A N 1
ATOM 858 C CA . GLU A 1 102 ? 11.331 8.380 -1.160 1.00 96.75 102 GLU A CA 1
ATOM 859 C C . GLU A 1 102 ? 11.286 9.417 -0.027 1.00 96.75 102 GLU A C 1
ATOM 861 O O . GLU A 1 102 ? 11.409 9.063 1.150 1.00 96.75 102 GLU A O 1
ATOM 866 N N . ASN A 1 103 ? 11.074 10.694 -0.362 1.00 97.62 103 ASN A N 1
ATOM 867 C CA . ASN A 1 103 ? 10.988 11.777 0.616 1.00 97.62 103 ASN A CA 1
ATOM 868 C C . ASN A 1 103 ? 9.624 11.803 1.323 1.00 97.62 103 ASN A C 1
ATOM 870 O O . ASN A 1 103 ? 9.461 12.486 2.339 1.00 97.62 103 ASN A O 1
ATOM 874 N N . TYR A 1 104 ? 8.632 11.052 0.831 1.00 97.62 104 TYR A N 1
ATOM 875 C CA . TYR A 1 104 ? 7.334 10.949 1.484 1.00 97.62 104 TYR A CA 1
ATOM 876 C C . TYR A 1 104 ? 7.294 9.808 2.504 1.00 97.62 104 TYR A C 1
ATOM 878 O O . TYR A 1 104 ? 7.082 8.643 2.178 1.00 97.62 104 TYR A O 1
ATOM 886 N N . LYS A 1 105 ? 7.418 10.155 3.791 1.00 95.94 105 LYS A N 1
ATOM 887 C CA . LYS A 1 105 ? 7.480 9.185 4.904 1.00 95.94 105 LYS A CA 1
ATOM 888 C C . LYS A 1 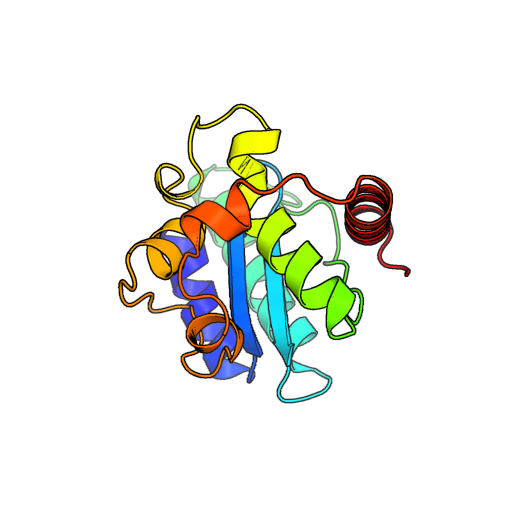105 ? 6.264 8.259 5.064 1.00 95.94 105 LYS A C 1
ATOM 890 O O . LYS A 1 105 ? 6.339 7.297 5.824 1.00 95.94 105 LYS A O 1
ATOM 895 N N . TRP A 1 106 ? 5.135 8.576 4.429 1.00 97.62 106 TRP A N 1
ATOM 896 C CA . TRP A 1 106 ? 3.887 7.811 4.530 1.00 97.62 106 TRP A CA 1
ATOM 897 C C . TRP A 1 106 ? 3.581 6.985 3.276 1.00 97.62 106 TRP A C 1
ATOM 899 O O . TRP A 1 106 ? 2.425 6.657 3.030 1.00 97.62 106 TRP A O 1
ATOM 909 N N . SER A 1 107 ? 4.609 6.643 2.505 1.00 97.81 107 SER A N 1
ATOM 910 C CA . SER A 1 107 ? 4.538 5.753 1.345 1.00 97.81 107 SER A CA 1
ATOM 911 C C . SER A 1 107 ? 5.484 4.562 1.520 1.00 97.81 107 SER A C 1
ATOM 913 O O . SER A 1 107 ? 6.407 4.607 2.342 1.00 97.81 107 SER A O 1
ATOM 915 N N . SER A 1 108 ? 5.247 3.489 0.770 1.00 98.06 108 SER A N 1
ATOM 916 C CA . SER A 1 108 ? 6.167 2.357 0.626 1.00 98.06 108 SER A CA 1
ATOM 917 C C . SER A 1 108 ? 7.377 2.658 -0.269 1.00 98.06 108 SER A C 1
ATOM 919 O O . SER A 1 108 ? 8.370 1.937 -0.181 1.00 98.06 108 SER A O 1
ATOM 921 N N . ALA A 1 109 ? 7.360 3.767 -1.023 1.00 97.81 109 ALA A N 1
ATOM 922 C CA . ALA A 1 109 ? 8.398 4.125 -1.998 1.00 97.81 109 ALA A CA 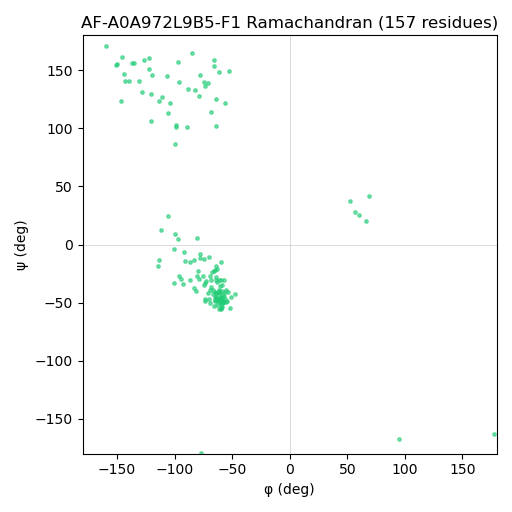1
ATOM 923 C C . ALA A 1 109 ? 9.820 4.073 -1.422 1.00 97.81 109 ALA A C 1
ATOM 925 O O . ALA A 1 109 ? 10.729 3.506 -2.021 1.00 97.81 109 ALA A O 1
ATOM 926 N N . LYS A 1 110 ? 10.019 4.624 -0.216 1.00 96.75 110 LYS A N 1
ATOM 927 C CA . LYS A 1 110 ? 11.324 4.615 0.463 1.00 96.75 110 LYS A CA 1
ATOM 928 C C . LYS A 1 110 ? 11.813 3.191 0.755 1.00 96.75 110 LYS A C 1
ATOM 930 O O . LYS A 1 110 ? 13.005 2.920 0.633 1.00 96.75 110 LYS A O 1
ATOM 935 N N . GLY A 1 111 ? 10.899 2.307 1.162 1.00 96.12 111 GLY A N 1
ATOM 936 C CA . GLY A 1 111 ? 11.193 0.905 1.456 1.00 96.12 111 GLY A CA 1
ATOM 937 C C . GLY A 1 111 ? 11.660 0.163 0.211 1.00 96.12 111 GLY A C 1
ATOM 938 O O . GLY A 1 111 ? 12.691 -0.501 0.257 1.00 96.12 111 GLY A O 1
ATOM 939 N N . HIS A 1 112 ? 10.972 0.355 -0.916 1.00 97.38 112 HIS A N 1
ATOM 940 C CA . HIS A 1 112 ? 11.365 -0.261 -2.179 1.00 97.38 112 HIS A CA 1
ATOM 941 C C . HIS A 1 112 ? 12.651 0.331 -2.773 1.00 97.38 112 HIS A C 1
ATOM 943 O O . HIS A 1 112 ? 13.556 -0.428 -3.107 1.00 97.38 112 HIS A O 1
ATOM 949 N N . ILE A 1 113 ? 12.785 1.664 -2.830 1.00 97.00 113 ILE A N 1
ATOM 950 C CA . ILE A 1 113 ? 13.968 2.341 -3.398 1.00 97.00 113 ILE A CA 1
ATOM 951 C C . ILE A 1 113 ? 15.250 1.950 -2.661 1.00 97.00 113 ILE A C 1
ATOM 953 O O . ILE A 1 113 ? 16.259 1.639 -3.288 1.00 97.00 113 ILE A O 1
ATOM 957 N N . HIS A 1 114 ? 15.231 1.968 -1.329 1.00 95.88 114 HIS A N 1
ATOM 958 C CA . HIS A 1 114 ? 16.430 1.707 -0.530 1.00 95.88 114 HIS A CA 1
ATOM 959 C C . HIS A 1 114 ? 16.534 0.263 -0.036 1.00 95.88 114 HIS A C 1
ATOM 961 O O . HIS A 1 114 ? 17.437 -0.040 0.742 1.00 95.88 114 HIS A O 1
ATOM 967 N N . LYS A 1 115 ? 15.612 -0.619 -0.445 1.00 93.00 115 LYS A N 1
ATOM 968 C CA . LYS A 1 115 ? 15.530 -2.016 0.015 1.00 93.00 115 LYS A CA 1
ATOM 969 C C . LYS A 1 115 ? 15.522 -2.125 1.550 1.00 93.00 115 LYS A C 1
ATOM 971 O O . LYS A 1 115 ? 16.111 -3.031 2.137 1.00 93.00 115 LYS A O 1
ATOM 976 N N . ILE A 1 116 ? 14.851 -1.177 2.209 1.00 92.81 116 ILE A N 1
ATOM 977 C CA . ILE A 1 116 ? 14.726 -1.127 3.670 1.00 92.81 116 ILE A CA 1
ATOM 978 C C . ILE A 1 116 ? 13.508 -1.949 4.083 1.00 92.81 116 ILE A C 1
ATOM 980 O O . ILE A 1 116 ? 12.423 -1.792 3.526 1.00 92.81 116 ILE A O 1
ATOM 984 N N . SER A 1 117 ? 13.683 -2.788 5.104 1.00 90.12 117 SER A N 1
ATOM 985 C CA . SER A 1 117 ? 12.594 -3.570 5.690 1.00 90.12 117 SER A CA 1
ATOM 986 C C . SER A 1 117 ? 11.450 -2.663 6.155 1.00 90.12 117 SER A C 1
ATOM 988 O O . SER A 1 117 ? 11.636 -1.797 7.014 1.00 90.12 117 SER A O 1
ATOM 990 N N . ASP A 1 118 ? 10.254 -2.890 5.613 1.00 93.94 118 ASP A N 1
ATOM 991 C CA . ASP A 1 118 ? 9.023 -2.255 6.066 1.00 93.94 118 ASP A CA 1
ATOM 992 C C . ASP A 1 118 ? 8.123 -3.306 6.727 1.00 93.94 118 ASP A C 1
ATOM 994 O O . ASP A 1 118 ? 7.823 -4.331 6.115 1.00 93.94 118 ASP A O 1
ATOM 998 N N . PRO A 1 119 ? 7.657 -3.084 7.966 1.00 92.31 119 PRO A N 1
ATOM 999 C CA . PRO A 1 119 ? 6.892 -4.089 8.692 1.00 92.31 119 PRO A CA 1
ATOM 1000 C C . PRO A 1 119 ? 5.483 -4.340 8.132 1.00 92.31 119 PRO A C 1
ATOM 1002 O O . PRO A 1 119 ? 4.830 -5.267 8.608 1.00 92.31 119 PRO A O 1
ATOM 1005 N N . VAL A 1 120 ? 4.993 -3.506 7.209 1.00 96.19 120 VAL A N 1
ATOM 1006 C CA . VAL A 1 120 ? 3.701 -3.680 6.526 1.00 96.19 120 VAL A CA 1
ATOM 1007 C C . VAL A 1 120 ? 3.860 -4.445 5.214 1.00 96.19 120 VAL A C 1
ATOM 1009 O O . VAL A 1 120 ? 2.950 -5.180 4.832 1.00 96.19 120 VAL A O 1
ATOM 1012 N N . LEU A 1 121 ? 4.985 -4.260 4.519 1.00 97.06 121 LEU A N 1
ATOM 1013 C CA . LEU A 1 121 ? 5.179 -4.813 3.184 1.00 97.06 121 LEU A CA 1
ATOM 1014 C C . LEU A 1 121 ? 5.404 -6.321 3.234 1.00 97.06 121 LEU A C 1
ATOM 1016 O O . LEU A 1 121 ? 6.160 -6.848 4.053 1.00 97.06 121 LEU A O 1
ATOM 1020 N N . SER A 1 122 ? 4.741 -7.019 2.318 1.00 95.75 122 SER A N 1
ATOM 1021 C CA . SER A 1 122 ? 4.948 -8.443 2.121 1.00 95.75 122 SER A CA 1
ATOM 1022 C C . SER A 1 122 ? 6.278 -8.694 1.414 1.00 95.75 122 SER A C 1
ATOM 1024 O O . SER A 1 122 ? 6.640 -7.997 0.469 1.00 95.75 122 SER A O 1
ATOM 1026 N N . LYS A 1 123 ? 6.994 -9.736 1.843 1.00 92.31 123 LYS A N 1
ATOM 1027 C CA . LYS A 1 123 ? 8.297 -10.123 1.272 1.00 92.31 123 LYS A CA 1
ATOM 1028 C C . LYS A 1 123 ? 8.191 -10.865 -0.065 1.00 92.31 123 LYS A C 1
ATOM 1030 O O . LYS A 1 123 ? 9.209 -11.145 -0.687 1.00 92.31 123 LYS A O 1
ATOM 1035 N N . ASP A 1 124 ? 6.981 -11.225 -0.480 1.00 93.19 124 ASP A N 1
ATOM 1036 C CA . ASP A 1 124 ? 6.716 -12.026 -1.678 1.00 93.19 124 ASP A CA 1
ATOM 1037 C C . ASP A 1 124 ? 6.288 -11.204 -2.900 1.00 93.19 124 ASP A C 1
ATOM 1039 O O . ASP A 1 124 ? 5.910 -11.776 -3.920 1.00 93.19 124 ASP A O 1
ATOM 1043 N N . CYS A 1 125 ? 6.375 -9.872 -2.826 1.00 94.88 125 CYS A N 1
ATOM 1044 C CA . CYS A 1 125 ? 6.185 -9.008 -3.985 1.00 94.88 125 CYS A CA 1
ATOM 1045 C C . CYS A 1 125 ? 7.283 -9.287 -5.020 1.00 94.88 125 CYS A C 1
ATOM 1047 O O . CYS A 1 125 ? 8.422 -8.834 -4.881 1.00 94.88 125 CYS A O 1
ATOM 1049 N N . TYR A 1 126 ? 6.951 -10.043 -6.068 1.00 94.69 126 TYR A N 1
ATOM 1050 C CA . TYR A 1 126 ? 7.924 -10.474 -7.073 1.00 94.69 126 TYR A CA 1
ATOM 1051 C C . TYR A 1 126 ? 8.497 -9.309 -7.891 1.00 94.69 126 TYR A C 1
ATOM 1053 O O . TYR A 1 126 ? 9.613 -9.417 -8.399 1.00 94.69 126 TYR A O 1
ATOM 1061 N N . LEU A 1 127 ? 7.792 -8.173 -7.968 1.00 94.50 127 LEU A N 1
ATOM 1062 C CA . LEU A 1 127 ? 8.286 -6.975 -8.650 1.00 94.50 127 LEU A CA 1
ATOM 1063 C C . LEU A 1 127 ? 9.572 -6.454 -8.006 1.00 94.50 127 LEU A C 1
ATOM 1065 O O . LEU A 1 127 ? 10.432 -5.958 -8.721 1.00 94.50 127 LEU A O 1
ATOM 1069 N N . THR A 1 128 ? 9.762 -6.641 -6.695 1.00 93.19 128 THR A N 1
ATOM 1070 C CA . THR A 1 128 ? 11.002 -6.232 -5.999 1.00 93.19 128 THR A CA 1
ATOM 1071 C C . THR A 1 128 ? 12.248 -6.983 -6.479 1.00 93.19 128 THR A C 1
ATOM 1073 O O . THR A 1 128 ? 13.364 -6.526 -6.246 1.00 93.19 128 THR A O 1
ATOM 1076 N N . LYS A 1 129 ? 12.065 -8.130 -7.149 1.00 92.50 129 LYS A N 1
ATOM 1077 C CA . LYS A 1 129 ? 13.136 -8.905 -7.790 1.00 92.50 129 LYS A CA 1
ATOM 1078 C C . LYS A 1 129 ? 13.283 -8.593 -9.279 1.00 92.50 129 LYS A C 1
ATOM 1080 O O . LYS A 1 129 ? 14.362 -8.785 -9.816 1.00 92.50 129 LYS A O 1
ATOM 1085 N N . ARG A 1 130 ? 12.201 -8.170 -9.946 1.00 94.50 130 ARG A N 1
ATOM 1086 C CA . ARG A 1 130 ? 12.194 -7.855 -11.387 1.00 94.50 130 ARG A CA 1
ATOM 1087 C C . ARG A 1 130 ? 12.611 -6.417 -11.692 1.00 94.50 130 ARG A C 1
ATOM 1089 O O . ARG A 1 130 ? 13.142 -6.162 -12.762 1.00 94.50 130 ARG A O 1
ATOM 1096 N N . ILE A 1 131 ? 12.332 -5.486 -10.785 1.00 95.00 131 ILE A N 1
ATOM 1097 C CA . ILE A 1 131 ? 12.663 -4.068 -10.928 1.00 95.00 131 ILE A CA 1
ATOM 1098 C C . ILE A 1 131 ? 13.946 -3.807 -10.141 1.00 95.00 131 ILE A C 1
ATOM 1100 O O . ILE A 1 131 ? 13.919 -3.702 -8.914 1.00 95.00 131 ILE A O 1
ATOM 1104 N N . GLU A 1 132 ? 15.071 -3.720 -10.847 1.00 92.19 132 GLU A N 1
ATOM 1105 C CA . GLU A 1 132 ? 16.378 -3.476 -10.227 1.00 92.19 132 GLU A CA 1
ATOM 1106 C C . GLU A 1 132 ? 16.534 -2.024 -9.760 1.00 92.19 132 GLU A C 1
ATOM 1108 O O . GLU A 1 132 ? 16.892 -1.784 -8.602 1.00 92.19 132 GLU A O 1
ATOM 1113 N N . ASP A 1 133 ? 16.207 -1.064 -10.634 1.00 95.81 133 ASP A N 1
ATOM 1114 C CA . ASP A 1 133 ? 16.173 0.366 -10.323 1.00 95.81 133 ASP A CA 1
ATOM 1115 C C . ASP A 1 133 ? 14.740 0.829 -10.044 1.00 95.81 133 ASP A C 1
ATOM 1117 O O . ASP A 1 133 ? 14.020 1.326 -10.914 1.00 95.81 133 ASP A O 1
ATOM 1121 N N . TRP A 1 134 ? 14.320 0.685 -8.786 1.00 97.25 134 TRP A N 1
ATOM 1122 C CA . TRP A 1 134 ? 12.993 1.128 -8.364 1.00 97.25 134 TRP A CA 1
ATOM 1123 C C . TRP A 1 134 ? 12.813 2.646 -8.475 1.00 97.25 134 TRP A C 1
ATOM 1125 O O . TRP A 1 134 ? 11.705 3.123 -8.720 1.00 97.25 134 TRP A O 1
ATOM 1135 N N . ARG A 1 135 ? 13.886 3.432 -8.302 1.00 96.38 135 ARG A N 1
ATOM 1136 C CA . ARG A 1 135 ? 13.797 4.890 -8.431 1.00 96.38 135 ARG A CA 1
ATOM 1137 C C . ARG A 1 135 ? 13.561 5.261 -9.891 1.00 96.38 135 ARG A C 1
ATOM 1139 O O . ARG A 1 135 ? 12.623 6.009 -10.153 1.00 96.38 135 ARG A O 1
ATOM 1146 N N . GLY A 1 136 ? 14.363 4.732 -10.815 1.00 95.75 136 GLY A N 1
ATOM 1147 C CA . GLY A 1 136 ? 14.178 4.912 -12.256 1.00 95.75 136 GLY A CA 1
ATOM 1148 C C . GLY A 1 136 ? 12.776 4.504 -12.690 1.00 95.75 136 GLY A C 1
ATOM 1149 O O . GLY A 1 136 ? 12.052 5.315 -13.263 1.00 95.75 136 GLY A O 1
ATOM 1150 N N . TYR A 1 137 ? 12.331 3.325 -12.259 1.00 95.62 137 TYR A N 1
ATOM 1151 C CA . TYR A 1 137 ? 10.982 2.824 -12.501 1.00 95.62 137 TYR A CA 1
ATOM 1152 C C . TYR A 1 137 ? 9.862 3.786 -12.066 1.00 95.62 137 TYR A C 1
ATOM 1154 O O . TYR A 1 137 ? 8.863 3.925 -12.774 1.00 95.62 137 TYR A O 1
ATOM 1162 N N . LEU A 1 138 ? 9.989 4.455 -10.913 1.00 94.94 138 LEU A N 1
ATOM 1163 C CA . LEU A 1 138 ? 9.002 5.445 -10.462 1.00 94.94 138 LEU A CA 1
ATOM 1164 C C . LEU A 1 138 ? 9.092 6.776 -11.228 1.00 94.94 138 LEU A C 1
ATOM 1166 O O . LEU A 1 138 ? 8.095 7.497 -11.332 1.00 94.94 138 LEU A O 1
ATOM 1170 N N . MET A 1 139 ? 10.273 7.117 -11.745 1.00 89.81 139 MET A N 1
ATOM 1171 C CA . MET A 1 139 ? 10.524 8.359 -12.484 1.00 89.81 139 MET A CA 1
ATOM 1172 C C . MET A 1 139 ? 10.206 8.256 -13.977 1.00 89.81 139 MET A C 1
ATOM 1174 O O . MET A 1 139 ? 10.060 9.291 -14.629 1.00 89.81 139 MET A O 1
ATOM 1178 N N . GLU A 1 140 ? 10.044 7.045 -14.510 1.00 89.12 140 GLU A N 1
ATOM 1179 C CA . GLU A 1 140 ? 9.588 6.820 -15.879 1.00 89.12 140 GLU A CA 1
ATOM 1180 C C . GLU A 1 140 ? 8.278 7.559 -16.183 1.00 89.12 140 GLU A C 1
ATOM 1182 O O . GLU A 1 140 ? 7.412 7.778 -15.317 1.00 89.12 140 GLU A O 1
ATOM 1187 N N . LYS A 1 141 ? 8.136 7.952 -17.455 1.00 81.44 141 LYS A N 1
ATOM 1188 C CA . LYS A 1 141 ? 6.902 8.549 -17.954 1.00 81.44 141 LYS A CA 1
ATOM 1189 C C . LYS A 1 141 ? 5.792 7.507 -17.852 1.00 81.44 141 LYS A C 1
ATOM 1191 O O . LYS A 1 141 ? 5.918 6.392 -18.348 1.00 81.44 141 LYS A O 1
ATOM 1196 N N . GLU A 1 142 ? 4.715 7.879 -17.177 1.00 81.19 142 GLU A N 1
ATOM 1197 C CA . GLU A 1 142 ? 3.536 7.032 -17.067 1.00 81.19 142 GLU A CA 1
ATOM 1198 C C . GLU A 1 142 ? 2.721 7.091 -18.358 1.00 81.19 142 GLU A C 1
ATOM 1200 O O . GLU A 1 142 ? 2.638 8.141 -19.000 1.00 81.19 142 GLU A O 1
ATOM 1205 N N . ASP A 1 143 ? 2.090 5.972 -18.708 1.00 81.56 143 ASP A N 1
ATOM 1206 C CA . ASP A 1 143 ? 1.031 5.977 -19.708 1.00 81.56 143 ASP A CA 1
ATOM 1207 C C . ASP A 1 143 ? -0.179 6.723 -19.128 1.00 81.56 143 ASP A C 1
ATOM 1209 O O . ASP A 1 143 ? -0.793 6.293 -18.147 1.00 81.56 143 ASP A O 1
ATOM 1213 N N . GLU A 1 144 ? -0.503 7.871 -19.721 1.00 80.75 144 GLU A N 1
ATOM 1214 C CA . GLU A 1 144 ? -1.604 8.724 -19.276 1.00 80.75 144 GLU A CA 1
ATOM 1215 C C . GLU A 1 144 ? -2.954 8.003 -19.316 1.00 80.75 144 GLU A C 1
ATOM 1217 O O . GLU A 1 144 ? -3.808 8.287 -18.475 1.00 80.75 144 GLU A O 1
ATOM 1222 N N . ARG A 1 145 ? -3.150 7.053 -20.241 1.00 81.31 145 ARG A N 1
ATOM 1223 C CA . ARG A 1 145 ? -4.384 6.262 -20.319 1.00 81.31 145 ARG A CA 1
ATOM 1224 C C . ARG A 1 145 ? -4.515 5.381 -19.084 1.00 81.31 145 ARG A C 1
ATOM 1226 O O . ARG A 1 145 ? -5.485 5.526 -18.349 1.00 81.31 145 ARG A O 1
ATOM 1233 N N . LEU A 1 146 ? -3.479 4.599 -18.775 1.00 80.12 146 LEU A N 1
ATOM 1234 C CA . LEU A 1 146 ? -3.466 3.718 -17.601 1.00 80.12 146 LEU A CA 1
ATOM 1235 C C . LEU A 1 146 ? -3.603 4.499 -16.290 1.00 80.12 146 LEU A C 1
ATOM 1237 O O . LEU A 1 146 ? -4.317 4.075 -15.385 1.00 80.12 146 LEU A O 1
ATOM 1241 N N . VAL A 1 147 ? -2.961 5.666 -16.172 1.00 79.88 147 VAL A N 1
ATOM 1242 C CA . VAL A 1 147 ? -3.112 6.526 -14.985 1.00 79.88 147 VAL A CA 1
ATOM 1243 C C . VAL A 1 147 ? -4.538 7.051 -14.852 1.00 79.88 147 VAL A C 1
ATOM 1245 O O . VAL A 1 147 ? -5.069 7.112 -13.740 1.00 79.88 147 VAL A O 1
ATOM 1248 N N . ASN A 1 148 ? -5.163 7.451 -15.959 1.00 82.44 148 ASN A N 1
ATOM 1249 C CA . ASN A 1 148 ? -6.543 7.921 -15.948 1.00 82.44 148 ASN A CA 1
ATOM 1250 C C . ASN A 1 148 ? -7.519 6.793 -15.602 1.00 82.44 148 ASN A C 1
ATOM 1252 O O . ASN A 1 148 ? -8.426 7.028 -14.802 1.00 82.44 148 ASN A O 1
ATOM 1256 N N . ASP A 1 149 ? -7.284 5.581 -16.100 1.00 82.00 149 ASP A N 1
ATOM 1257 C CA . ASP A 1 149 ? -8.072 4.396 -15.752 1.00 82.00 149 ASP A CA 1
ATOM 1258 C C . ASP A 1 149 ? -7.923 4.070 -14.260 1.00 82.00 149 ASP A C 1
ATOM 1260 O O . ASP A 1 149 ? -8.915 3.995 -13.536 1.00 82.00 149 ASP A O 1
ATOM 1264 N N . ILE A 1 150 ? -6.692 4.037 -13.733 1.00 82.12 150 ILE A N 1
ATOM 1265 C CA . ILE A 1 150 ? -6.444 3.851 -12.294 1.00 82.12 150 ILE A CA 1
ATOM 1266 C C . ILE A 1 150 ? -7.159 4.929 -11.466 1.00 82.12 150 ILE A C 1
ATOM 1268 O O . ILE A 1 150 ? -7.790 4.611 -10.454 1.00 82.12 150 ILE A O 1
ATOM 1272 N N . ARG A 1 151 ? -7.103 6.205 -11.873 1.00 79.50 151 ARG A N 1
ATOM 1273 C CA . ARG A 1 151 ? -7.798 7.307 -11.180 1.00 79.50 151 ARG A CA 1
ATOM 1274 C C . ARG A 1 151 ? -9.309 7.134 -11.196 1.00 79.50 151 ARG A C 1
ATOM 1276 O O . ARG A 1 151 ? -9.939 7.276 -10.149 1.00 79.50 151 ARG A O 1
ATOM 1283 N N . LYS A 1 152 ? -9.889 6.831 -12.356 1.00 78.19 152 LYS A N 1
ATOM 1284 C CA . LYS A 1 152 ? -11.330 6.615 -12.513 1.00 78.19 152 LYS A CA 1
ATOM 1285 C C . LYS A 1 152 ? -11.797 5.445 -11.649 1.00 78.19 152 LYS A C 1
ATOM 1287 O O . LYS A 1 152 ? -12.796 5.568 -10.938 1.00 78.19 152 LYS A O 1
ATOM 1292 N N . ASN A 1 153 ? -11.024 4.369 -11.613 1.00 73.69 153 ASN A N 1
ATOM 1293 C CA . ASN A 1 153 ? -11.360 3.160 -10.866 1.00 73.69 153 ASN A CA 1
ATOM 1294 C C . ASN A 1 153 ? -11.182 3.382 -9.357 1.00 73.69 153 ASN A C 1
ATOM 1296 O O . ASN A 1 153 ? -11.991 2.914 -8.556 1.00 73.69 153 ASN A O 1
ATOM 1300 N N . SER A 1 154 ? -10.207 4.211 -8.966 1.00 68.69 154 SER A N 1
ATOM 1301 C CA . SER A 1 154 ? -10.023 4.669 -7.579 1.00 68.69 154 SER A CA 1
ATOM 1302 C C . SER A 1 154 ? -11.150 5.589 -7.085 1.00 68.69 154 SER A C 1
ATOM 1304 O O . SER A 1 154 ? -11.352 5.698 -5.877 1.00 68.69 154 SER A O 1
ATOM 1306 N N . LEU A 1 155 ? -11.869 6.261 -7.993 1.00 63.72 155 LEU A N 1
ATOM 1307 C CA . LEU A 1 155 ? -12.984 7.164 -7.675 1.00 63.72 155 LEU A CA 1
ATOM 1308 C C . LEU A 1 155 ? -14.357 6.478 -7.731 1.00 63.72 155 LEU A C 1
ATOM 1310 O O . LEU A 1 155 ? -15.272 6.899 -7.029 1.00 63.72 155 LEU A O 1
ATOM 1314 N N . THR A 1 156 ? -14.517 5.452 -8.573 1.00 55.75 156 THR A N 1
ATOM 1315 C CA . THR A 1 156 ? -15.825 4.840 -8.879 1.00 55.75 156 THR A CA 1
ATOM 1316 C C . THR A 1 156 ? -15.969 3.393 -8.402 1.00 55.75 156 THR A C 1
ATOM 1318 O O . THR A 1 156 ? -17.093 2.903 -8.284 1.00 55.75 156 THR A O 1
ATOM 1321 N N . GLY A 1 157 ? -14.860 2.699 -8.119 1.00 47.50 157 GLY A N 1
ATOM 1322 C CA . GLY A 1 157 ? -14.854 1.289 -7.719 1.00 47.50 157 GLY A CA 1
ATOM 1323 C C . GLY A 1 157 ? -15.304 0.296 -8.782 1.00 47.50 157 GLY A C 1
ATOM 1324 O O . GLY A 1 157 ? -15.706 -0.809 -8.426 1.00 47.50 157 GLY A O 1
ATOM 1325 N N . ARG A 1 158 ? -15.273 0.682 -10.058 1.00 34.72 158 ARG A N 1
ATOM 1326 C CA . ARG A 1 158 ? -15.519 -0.192 -11.213 1.00 34.72 158 ARG A CA 1
ATOM 1327 C C . ARG A 1 158 ? -14.286 -0.156 -12.130 1.00 34.72 158 ARG A C 1
ATOM 1329 O O . ARG A 1 158 ? -13.599 0.860 -12.068 1.00 34.72 158 ARG A O 1
ATOM 1336 N N . PRO A 1 159 ? -13.984 -1.228 -12.891 1.00 40.41 159 PRO A N 1
ATOM 1337 C CA . PRO A 1 159 ? -12.943 -1.212 -13.918 1.00 40.41 159 PRO A CA 1
ATOM 1338 C C . PRO A 1 159 ? -13.199 -0.169 -15.013 1.00 40.41 159 PRO A C 1
ATOM 1340 O O . PRO A 1 159 ? -14.388 0.159 -15.258 1.00 40.41 159 PRO A O 1
#

Mean predicted aligned error: 3.85 Å

Nearest PDB structures (foldseek):
  4er8-assembly1_A  TM=6.674E-01  e=1.966E-03  Escherichia coli K-12
  3uof-assembly1_C  TM=3.169E-01  e=3.835E+00  Mycobacterium tuberculosis
  3zqp-assembly1_C  TM=2.392E-01  e=2.020E+00  Bacillus phage SF6
  3zqq-assembly1_C  TM=2.825E-01  e=4.842E+00  Bacillus phage SF6

pLDDT: mean 92.44, std 9.78, range [34.72, 98.62]

Solvent-accessible surface area (backbone atoms only — not comparable to full-atom values): 9188 Å² total; per-residue (Å²): 107,68,70,56,53,55,43,45,35,52,32,21,63,75,40,41,33,39,30,68,34,34,22,59,53,99,89,51,74,42,77,41,70,49,60,74,46,95,55,8,61,59,54,20,50,51,54,42,52,52,54,47,36,56,52,50,26,66,76,65,78,49,84,82,82,76,63,98,65,79,88,60,66,68,92,66,57,76,76,51,42,56,54,48,48,38,50,40,31,34,41,50,34,79,68,68,74,36,96,46,41,55,74,39,88,54,34,42,32,36,30,62,57,68,69,41,93,50,91,57,53,44,93,76,49,63,59,74,75,72,45,83,55,45,58,58,63,57,68,50,86,73,60,68,65,61,53,50,50,53,50,50,23,68,75,67,40,44,129

Radius of gyration: 15.43 Å; Cα contacts (8 Å, |Δi|>4): 192; chains: 1; bounding box: 36×34×41 Å